Protein AF-A0A0C3NUS9-F1 (afdb_monomer_lite)

pLDDT: mean 86.81, std 10.15, range [53.47, 95.19]

Radius of gyration: 14.45 Å; chains: 1; bounding box: 47×23×29 Å

Organism: NCBI:txid870435

Structure (mmCIF, N/CA/C/O backbone):
data_AF-A0A0C3NUS9-F1
#
_entry.id   AF-A0A0C3NUS9-F1
#
loop_
_atom_site.group_PDB
_atom_site.id
_atom_site.type_symbol
_atom_site.label_atom_id
_atom_site.label_alt_id
_atom_site.label_comp_id
_atom_site.label_asym_id
_atom_site.label_entity_id
_atom_site.label_seq_id
_atom_site.pdbx_PDB_ins_code
_atom_site.Cartn_x
_atom_site.Cartn_y
_atom_site.Cartn_z
_atom_site.occupancy
_atom_site.B_iso_or_equiv
_atom_site.auth_seq_id
_atom_site.auth_comp_id
_atom_site.auth_asym_id
_atom_site.auth_atom_id
_atom_site.pdbx_PDB_model_num
ATOM 1 N N . MET A 1 1 ? -18.976 10.520 6.402 1.00 58.47 1 MET A N 1
ATOM 2 C CA . MET A 1 1 ? -17.646 10.679 7.005 1.00 58.47 1 MET A CA 1
ATOM 3 C C . MET A 1 1 ? -17.238 12.128 6.831 1.00 58.47 1 MET A C 1
ATOM 5 O O . MET A 1 1 ? -17.083 12.564 5.692 1.00 58.47 1 MET A O 1
ATOM 9 N N . ALA A 1 2 ? -17.199 12.905 7.913 1.00 61.31 2 ALA A N 1
ATOM 10 C CA . ALA A 1 2 ? -16.598 14.233 7.864 1.00 61.31 2 ALA A CA 1
ATOM 11 C C . ALA A 1 2 ? -15.076 14.112 8.044 1.00 61.31 2 ALA A C 1
ATOM 13 O O . ALA A 1 2 ? -14.579 13.196 8.700 1.00 61.31 2 ALA A O 1
ATOM 14 N N . ILE A 1 3 ? -14.322 15.025 7.430 1.00 60.22 3 ILE A N 1
ATOM 15 C CA . ILE A 1 3 ? -12.861 15.057 7.553 1.00 60.22 3 ILE A CA 1
ATOM 16 C C . ILE A 1 3 ? -12.505 15.247 9.036 1.00 60.22 3 ILE A C 1
ATOM 18 O O . ILE A 1 3 ? -12.906 16.241 9.637 1.00 60.22 3 ILE A O 1
ATOM 22 N N . GLY A 1 4 ? -11.743 14.307 9.606 1.00 67.19 4 GLY A N 1
ATOM 23 C CA . GLY A 1 4 ? -11.282 14.356 10.999 1.00 67.19 4 GLY A CA 1
ATOM 24 C C . GLY A 1 4 ? -12.158 13.625 12.024 1.00 67.19 4 GLY A C 1
ATOM 25 O O . GLY A 1 4 ? -11.890 13.754 13.215 1.00 67.19 4 GLY A O 1
ATOM 26 N N . GLU A 1 5 ? -13.181 12.876 11.598 1.00 78.06 5 GLU A N 1
ATOM 27 C CA . GLU A 1 5 ? -13.985 12.040 12.510 1.00 78.06 5 GLU A CA 1
ATOM 28 C C . GLU A 1 5 ? -13.340 10.685 12.835 1.00 78.06 5 GLU A C 1
ATOM 30 O O . GLU A 1 5 ? -13.623 10.118 13.889 1.00 78.06 5 GLU A O 1
ATOM 35 N N . ASP A 1 6 ? -12.468 10.166 11.965 1.00 78.12 6 ASP A N 1
ATOM 36 C CA . ASP A 1 6 ? -11.801 8.887 12.204 1.00 78.12 6 ASP A CA 1
ATOM 37 C C . ASP A 1 6 ? -10.700 8.978 13.255 1.00 78.12 6 ASP A C 1
ATOM 39 O O . ASP A 1 6 ? -9.928 9.940 13.319 1.00 78.12 6 ASP A O 1
ATOM 43 N N . SER A 1 7 ? -10.604 7.916 14.058 1.00 87.44 7 SER A N 1
ATOM 44 C CA . SER A 1 7 ? -9.493 7.752 14.986 1.00 87.44 7 SER A CA 1
ATOM 45 C C . SER A 1 7 ? -8.169 7.748 14.209 1.00 87.44 7 SER A C 1
ATOM 47 O O . SER A 1 7 ? -8.066 7.041 13.202 1.00 87.44 7 SER A O 1
ATOM 49 N N . PRO A 1 8 ? -7.119 8.442 14.689 1.00 87.94 8 PRO A N 1
ATOM 50 C CA . PRO A 1 8 ? -5.786 8.373 14.089 1.00 87.94 8 PRO A CA 1
ATOM 51 C C . PRO A 1 8 ? -5.244 6.942 13.974 1.00 87.94 8 PRO A C 1
ATOM 53 O O . PRO A 1 8 ? -4.419 6.663 13.107 1.00 87.94 8 PRO A O 1
ATOM 56 N N . ASP A 1 9 ? -5.731 6.026 14.815 1.00 90.62 9 ASP A N 1
ATOM 57 C CA . ASP A 1 9 ? -5.349 4.612 14.801 1.00 90.62 9 ASP A CA 1
ATOM 58 C C . ASP A 1 9 ? -5.874 3.858 13.570 1.00 90.62 9 ASP A C 1
ATOM 60 O O . ASP A 1 9 ? -5.354 2.796 13.223 1.00 90.62 9 ASP A O 1
ATOM 64 N N . HIS A 1 10 ? -6.891 4.385 12.885 1.00 91.69 10 HIS A N 1
ATOM 65 C CA . HIS A 1 10 ? -7.397 3.801 11.643 1.00 91.69 10 HIS A CA 1
ATOM 66 C C . HIS A 1 10 ? -6.494 4.135 10.451 1.00 91.69 10 HIS A C 1
ATOM 68 O O . HIS A 1 10 ? -6.514 3.412 9.459 1.00 91.69 10 HIS A O 1
ATOM 74 N N . ILE A 1 11 ? -5.685 5.191 10.546 1.00 92.06 11 ILE A N 1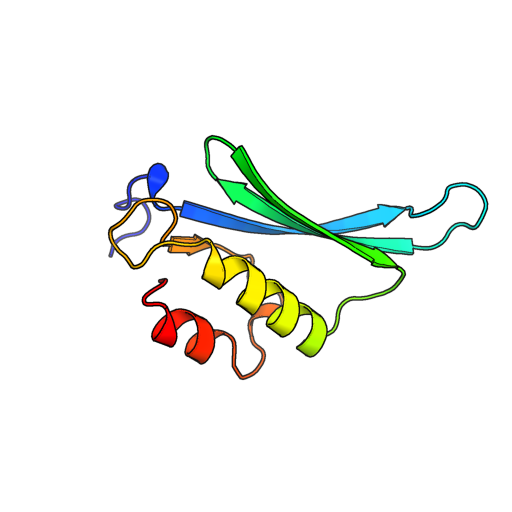
ATOM 75 C CA . ILE A 1 11 ? -5.042 5.813 9.391 1.00 92.06 11 ILE A CA 1
ATOM 76 C C . ILE A 1 11 ? -3.695 5.159 9.060 1.00 92.06 11 ILE A C 1
ATOM 78 O O . ILE A 1 11 ? -2.822 4.969 9.915 1.00 92.06 11 ILE A O 1
ATOM 82 N N . VAL A 1 12 ? -3.512 4.882 7.773 1.00 93.56 12 VAL A N 1
ATOM 83 C CA . VAL A 1 12 ? -2.275 4.420 7.146 1.00 93.56 12 VAL A CA 1
ATOM 84 C C . VAL A 1 12 ? -1.879 5.420 6.062 1.00 93.56 12 VAL A C 1
ATOM 86 O O . VAL A 1 12 ? -2.653 5.690 5.152 1.00 93.56 12 VAL A O 1
ATOM 89 N N . HIS A 1 13 ? -0.672 5.976 6.143 1.00 93.88 13 HIS A N 1
ATOM 90 C CA . HIS A 1 13 ? -0.165 6.961 5.188 1.00 93.88 13 HIS A CA 1
ATOM 91 C C . HIS A 1 13 ? 0.863 6.353 4.242 1.00 93.88 13 HIS A C 1
ATOM 93 O O . HIS A 1 13 ? 1.850 5.791 4.719 1.00 93.88 13 HIS A O 1
ATOM 99 N N . ILE A 1 14 ? 0.701 6.565 2.933 1.00 93.00 14 ILE A N 1
ATOM 100 C CA . ILE A 1 14 ? 1.741 6.287 1.931 1.00 93.00 14 ILE A CA 1
ATOM 101 C C . ILE A 1 14 ? 2.324 7.601 1.422 1.00 93.00 14 ILE A C 1
ATOM 103 O O . ILE A 1 14 ? 1.595 8.526 1.061 1.00 93.00 14 ILE A O 1
ATOM 107 N N . ASN A 1 15 ? 3.650 7.658 1.322 1.00 89.94 15 ASN A N 1
ATOM 108 C CA . ASN A 1 15 ? 4.322 8.688 0.541 1.00 89.94 15 ASN A CA 1
ATOM 109 C C . ASN A 1 15 ? 5.481 8.109 -0.278 1.00 89.94 15 ASN A C 1
ATOM 111 O O . ASN A 1 15 ? 6.075 7.081 0.071 1.00 89.94 15 ASN A O 1
ATOM 115 N N . LYS A 1 16 ? 5.826 8.815 -1.355 1.00 87.31 16 LYS A N 1
ATOM 116 C CA . LYS A 1 16 ? 6.949 8.508 -2.231 1.00 87.31 16 LYS A CA 1
ATOM 117 C C . LYS A 1 16 ? 8.074 9.530 -2.064 1.00 87.31 16 LYS A C 1
ATOM 119 O O . LYS A 1 16 ? 7.868 10.728 -2.231 1.00 87.31 16 LYS A O 1
ATOM 124 N N . SER A 1 17 ? 9.294 9.042 -1.850 1.00 85.56 17 SER A N 1
ATOM 125 C CA . SER A 1 17 ? 10.492 9.878 -1.689 1.00 85.56 17 SER A CA 1
ATOM 126 C C . SER A 1 17 ? 11.600 9.464 -2.650 1.00 85.56 17 SER A C 1
ATOM 128 O O . SER A 1 17 ? 11.825 8.274 -2.872 1.00 85.56 17 SER A O 1
ATOM 130 N N . ALA A 1 18 ? 12.320 10.434 -3.215 1.00 84.50 18 ALA A N 1
ATOM 131 C CA . ALA A 1 18 ? 13.550 10.157 -3.953 1.00 84.50 18 ALA A CA 1
ATOM 132 C C . ALA A 1 18 ? 14.658 9.751 -2.971 1.00 84.50 18 ALA A C 1
ATOM 134 O O . ALA A 1 18 ? 14.815 10.363 -1.914 1.00 84.50 18 ALA A O 1
ATOM 135 N N . VAL A 1 19 ? 15.426 8.723 -3.321 1.00 81.69 19 VAL A N 1
ATOM 136 C CA . VAL A 1 19 ? 16.536 8.211 -2.511 1.00 81.69 19 VAL A CA 1
ATOM 137 C C . VAL A 1 19 ? 17.762 7.999 -3.391 1.00 81.69 19 VAL A C 1
ATOM 139 O O . VAL A 1 19 ? 17.649 7.589 -4.543 1.00 81.69 19 VAL A O 1
ATOM 142 N N . ASN A 1 20 ? 18.950 8.272 -2.860 1.00 80.88 20 ASN A N 1
ATOM 143 C CA . ASN A 1 20 ? 20.197 7.962 -3.554 1.00 80.88 20 ASN A CA 1
ATOM 144 C C . ASN A 1 20 ? 20.631 6.544 -3.162 1.00 80.88 20 ASN A C 1
ATOM 146 O O . ASN A 1 20 ? 20.969 6.295 -2.003 1.00 80.88 20 ASN A O 1
ATOM 150 N N . VAL A 1 21 ? 20.562 5.608 -4.109 1.00 68.06 21 VAL A N 1
ATOM 151 C CA . VAL A 1 21 ? 20.852 4.190 -3.880 1.00 68.06 21 VAL A CA 1
ATOM 152 C C . VAL A 1 21 ? 22.251 3.933 -4.427 1.00 68.06 21 VAL A C 1
ATOM 154 O O . VAL A 1 21 ? 22.423 3.782 -5.627 1.00 68.06 21 VAL A O 1
ATOM 157 N N . LEU A 1 22 ? 23.243 3.878 -3.533 1.00 65.19 22 LEU A N 1
ATOM 158 C CA . LEU A 1 22 ? 24.687 3.741 -3.807 1.00 65.19 22 LEU A CA 1
ATOM 159 C C . LEU A 1 22 ? 25.386 5.063 -4.164 1.00 65.19 22 LEU A C 1
ATOM 161 O O . LEU A 1 22 ? 25.460 5.488 -5.318 1.00 65.19 22 LEU A O 1
ATOM 165 N N . THR A 1 23 ? 26.034 5.642 -3.151 1.00 55.53 23 THR A N 1
ATOM 166 C CA . THR A 1 23 ? 26.865 6.854 -3.232 1.00 55.53 23 THR A CA 1
ATOM 167 C C . THR A 1 23 ? 27.990 6.771 -4.264 1.00 55.53 23 THR A C 1
ATOM 169 O O . THR A 1 23 ? 28.379 7.804 -4.792 1.00 55.53 23 THR A O 1
ATOM 172 N N . MET A 1 24 ? 28.498 5.573 -4.584 1.00 53.47 24 MET A N 1
ATOM 173 C CA . MET A 1 24 ? 29.581 5.400 -5.566 1.00 53.47 24 MET A CA 1
ATOM 174 C C . MET A 1 24 ? 29.125 5.432 -7.031 1.00 53.47 24 MET A C 1
ATOM 176 O O . MET A 1 24 ? 29.942 5.725 -7.898 1.00 53.47 24 MET A O 1
ATOM 180 N N . PHE A 1 25 ? 27.852 5.141 -7.323 1.00 59.47 25 PHE A N 1
ATOM 181 C CA . PHE A 1 25 ? 27.353 5.036 -8.704 1.00 59.47 25 PHE A CA 1
ATOM 182 C C . PHE A 1 25 ? 26.285 6.079 -9.057 1.00 59.47 25 PHE A C 1
ATOM 184 O O . PHE A 1 25 ? 25.810 6.086 -10.189 1.00 59.47 25 PHE A O 1
ATOM 191 N N . HIS A 1 26 ? 25.917 6.966 -8.120 1.00 62.56 26 HIS A N 1
ATOM 192 C CA . HIS A 1 26 ? 24.899 8.010 -8.315 1.00 62.56 26 HIS A CA 1
ATOM 193 C C . HIS A 1 26 ? 23.585 7.478 -8.914 1.00 62.56 26 HIS A C 1
ATOM 195 O O . HIS A 1 26 ? 22.933 8.150 -9.717 1.00 62.56 26 HIS A O 1
ATOM 201 N N . LEU A 1 27 ? 23.186 6.256 -8.552 1.00 61.53 27 LEU A N 1
ATOM 202 C CA . LEU A 1 27 ? 21.932 5.704 -9.039 1.00 61.53 27 LEU A CA 1
ATOM 203 C C . LEU A 1 27 ? 20.780 6.290 -8.222 1.00 61.53 27 LEU A C 1
ATOM 205 O O . LEU A 1 27 ? 20.643 6.067 -7.019 1.00 61.53 27 LEU A O 1
ATOM 209 N N . ASN A 1 28 ? 19.925 7.045 -8.906 1.00 75.81 28 ASN A N 1
ATOM 210 C CA . ASN A 1 28 ? 18.699 7.555 -8.313 1.00 75.81 28 ASN A CA 1
ATOM 211 C C . ASN A 1 28 ? 17.696 6.407 -8.153 1.00 75.81 28 ASN A C 1
ATOM 213 O O . ASN A 1 28 ? 17.398 5.670 -9.099 1.00 75.81 28 ASN A O 1
ATOM 217 N N . GLY A 1 29 ? 17.156 6.277 -6.952 1.00 80.94 29 GLY A N 1
ATOM 218 C CA . GLY A 1 29 ? 16.051 5.394 -6.630 1.00 80.94 29 GLY A CA 1
ATOM 219 C C . GLY A 1 29 ? 14.880 6.166 -6.048 1.00 80.94 29 GLY A C 1
ATOM 220 O O . GLY A 1 29 ? 14.930 7.375 -5.812 1.00 80.94 29 GLY A O 1
ATOM 221 N N . TRP A 1 30 ? 13.803 5.439 -5.819 1.00 81.62 30 TRP A N 1
ATOM 222 C CA . TRP A 1 30 ? 12.611 5.948 -5.166 1.00 81.62 30 TRP A CA 1
ATOM 223 C C . TRP A 1 30 ? 12.183 4.964 -4.080 1.00 81.62 30 TRP A C 1
ATOM 225 O O . TRP A 1 30 ? 12.372 3.754 -4.215 1.00 81.62 30 TRP A O 1
ATOM 235 N N . SER A 1 31 ? 11.598 5.491 -3.012 1.00 85.12 31 SER A N 1
ATOM 236 C CA . SER A 1 31 ? 11.046 4.731 -1.895 1.00 85.12 31 SER A CA 1
ATOM 237 C C . SER A 1 31 ? 9.551 4.984 -1.798 1.00 85.12 31 SER A C 1
ATOM 239 O O . SER A 1 31 ? 9.154 6.146 -1.849 1.00 85.12 31 SER A O 1
ATOM 241 N N . HIS A 1 32 ? 8.756 3.930 -1.619 1.00 81.81 32 HIS A N 1
ATOM 242 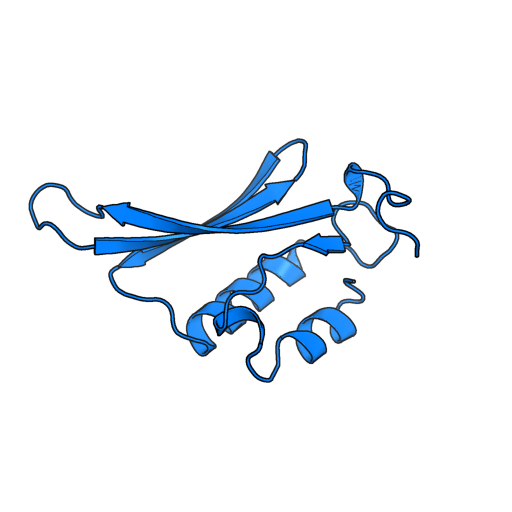C CA . HIS A 1 32 ? 7.423 4.045 -1.027 1.00 81.81 32 HIS A CA 1
ATOM 243 C C . HIS A 1 32 ? 7.516 3.639 0.434 1.00 81.81 32 HIS A C 1
ATOM 245 O O . HIS A 1 32 ? 7.987 2.543 0.750 1.00 81.81 32 HIS A O 1
ATOM 251 N N . SER A 1 33 ? 7.072 4.529 1.310 1.00 85.94 33 SER A N 1
ATOM 252 C CA . SER A 1 33 ? 7.057 4.289 2.746 1.00 85.94 33 SER A CA 1
ATOM 253 C C . SER A 1 33 ? 5.627 4.381 3.242 1.00 85.94 33 SER A C 1
ATOM 255 O O . SER A 1 33 ? 4.958 5.383 2.991 1.00 85.94 33 SER A O 1
ATOM 257 N N . THR A 1 34 ? 5.202 3.345 3.960 1.00 87.88 34 THR A N 1
ATOM 258 C CA . THR A 1 34 ? 3.891 3.274 4.592 1.00 87.88 34 THR A CA 1
ATOM 259 C C . THR A 1 34 ? 4.019 3.296 6.105 1.00 87.88 34 THR A C 1
ATOM 261 O O . THR A 1 34 ? 4.768 2.503 6.690 1.00 87.88 34 THR A O 1
ATOM 264 N N . LEU A 1 35 ? 3.287 4.210 6.736 1.00 93.25 35 LEU A N 1
ATOM 265 C CA . LEU A 1 35 ? 3.418 4.564 8.144 1.00 93.25 35 LEU A CA 1
ATOM 266 C C . LEU A 1 35 ? 2.043 4.679 8.806 1.00 93.25 35 LEU A C 1
ATOM 268 O O . LEU A 1 35 ? 1.072 5.086 8.175 1.00 93.25 35 LEU A O 1
ATOM 272 N N . THR A 1 36 ? 1.989 4.390 10.098 1.00 92.00 36 THR A N 1
ATOM 273 C CA . THR A 1 36 ? 0.867 4.736 10.981 1.00 92.00 36 THR A CA 1
ATOM 274 C C . THR A 1 36 ? 1.358 5.721 12.030 1.00 92.00 36 THR A C 1
ATOM 276 O O . THR A 1 36 ? 2.534 6.097 12.039 1.00 92.00 36 THR A O 1
ATOM 279 N N . MET A 1 37 ? 0.492 6.118 12.962 1.00 88.38 37 MET A N 1
ATOM 280 C CA . MET A 1 37 ? 0.921 6.994 14.051 1.00 88.38 37 MET A CA 1
ATOM 281 C C . MET A 1 37 ? 1.987 6.391 14.969 1.00 88.38 37 MET A C 1
ATOM 283 O O . MET A 1 37 ? 2.762 7.128 15.575 1.00 88.38 37 MET A O 1
ATOM 287 N N . SER A 1 38 ? 2.050 5.064 15.066 1.00 87.12 38 SER A N 1
ATOM 288 C CA . SER A 1 38 ? 2.910 4.371 16.026 1.00 87.12 38 SER A CA 1
ATOM 289 C C . SER A 1 38 ? 4.098 3.647 15.395 1.00 87.12 38 SER A C 1
ATOM 291 O O . SER A 1 38 ? 5.059 3.345 16.107 1.00 87.12 38 SER A O 1
ATOM 293 N N . ARG A 1 39 ? 4.065 3.338 14.089 1.00 86.12 39 ARG A N 1
ATOM 294 C CA . ARG A 1 39 ? 5.106 2.511 13.456 1.00 86.12 39 ARG A CA 1
ATOM 295 C C . ARG A 1 39 ? 5.226 2.683 11.945 1.00 86.12 39 ARG A C 1
ATOM 297 O O . ARG A 1 39 ? 4.322 3.158 11.265 1.00 86.12 39 ARG A O 1
ATOM 304 N N . ILE A 1 40 ? 6.340 2.175 11.421 1.00 89.88 40 ILE A N 1
ATOM 305 C CA . ILE A 1 40 ? 6.515 1.882 9.997 1.00 89.88 40 ILE A CA 1
ATOM 306 C C . ILE A 1 40 ? 5.892 0.515 9.702 1.00 89.88 40 ILE A C 1
ATOM 308 O O . ILE A 1 40 ? 6.216 -0.453 10.388 1.00 89.88 40 ILE A O 1
ATOM 312 N N . ILE A 1 41 ? 5.016 0.435 8.698 1.00 88.94 41 ILE A N 1
ATOM 313 C CA . ILE A 1 41 ? 4.436 -0.836 8.232 1.00 88.94 41 ILE A CA 1
ATOM 314 C C . ILE A 1 41 ? 5.321 -1.447 7.147 1.00 88.94 41 ILE A C 1
ATOM 316 O O . ILE A 1 41 ? 5.708 -2.607 7.240 1.00 88.94 41 ILE A O 1
ATOM 320 N N . CYS A 1 42 ? 5.648 -0.663 6.121 1.00 88.12 42 CYS A N 1
ATOM 321 C CA . CYS A 1 42 ? 6.370 -1.145 4.950 1.00 88.12 42 CYS A CA 1
ATOM 322 C C . CYS A 1 42 ? 7.266 -0.040 4.387 1.00 88.12 42 CYS A C 1
ATOM 324 O O . CYS A 1 42 ? 6.892 1.133 4.376 1.00 88.12 42 CYS A O 1
ATOM 326 N N . SER A 1 43 ? 8.443 -0.413 3.892 1.00 88.94 43 SER A N 1
ATOM 327 C CA . SER A 1 43 ? 9.321 0.475 3.131 1.00 88.94 43 SER A CA 1
ATOM 328 C C . SER A 1 43 ? 9.910 -0.302 1.964 1.00 88.94 43 SER A C 1
ATOM 330 O O . SER A 1 43 ? 10.608 -1.296 2.169 1.00 88.94 43 SER A O 1
ATOM 332 N N . HIS A 1 44 ? 9.617 0.139 0.744 1.00 89.94 44 HIS A N 1
ATOM 333 C CA . HIS A 1 44 ? 10.101 -0.501 -0.471 1.00 89.94 44 HIS A CA 1
ATOM 334 C C . HIS A 1 44 ? 10.931 0.483 -1.294 1.00 89.94 44 HIS A C 1
ATOM 336 O O . HIS A 1 44 ? 10.425 1.489 -1.802 1.00 89.94 44 HIS A O 1
ATOM 342 N N . ILE A 1 45 ? 12.221 0.171 -1.434 1.00 89.38 45 ILE A N 1
ATOM 343 C CA . ILE A 1 45 ? 13.189 0.966 -2.189 1.00 89.38 45 ILE A CA 1
ATOM 344 C C . ILE A 1 45 ? 13.471 0.273 -3.513 1.00 89.38 45 ILE A C 1
ATOM 346 O O . ILE A 1 45 ? 13.819 -0.906 -3.555 1.00 89.38 45 ILE A O 1
ATOM 350 N N . LYS A 1 46 ? 13.393 1.042 -4.595 1.00 86.94 46 LYS A N 1
ATOM 351 C CA . LYS A 1 46 ? 13.669 0.568 -5.946 1.00 86.94 46 LYS A CA 1
ATOM 352 C C . LYS A 1 46 ? 14.636 1.513 -6.655 1.00 86.94 46 LYS A C 1
ATOM 354 O O . LYS A 1 46 ? 14.493 2.732 -6.583 1.00 86.94 46 LYS A O 1
ATOM 359 N N . VAL A 1 47 ? 15.590 0.946 -7.396 1.00 88.19 47 VAL A N 1
ATOM 360 C CA . VAL A 1 47 ? 16.442 1.704 -8.327 1.00 88.19 47 VAL A CA 1
ATOM 361 C C . VAL A 1 47 ? 15.628 2.126 -9.559 1.00 88.19 47 VAL A C 1
ATOM 363 O O . VAL A 1 47 ? 14.859 1.341 -10.131 1.00 88.19 47 VAL A O 1
ATOM 366 N N . GLY A 1 48 ? 15.793 3.378 -9.988 1.00 84.38 48 GLY A N 1
ATOM 367 C CA . GLY A 1 48 ? 15.010 3.964 -11.073 1.00 84.38 48 GLY A CA 1
ATOM 368 C C . GLY A 1 48 ? 13.564 4.283 -10.674 1.00 84.38 48 GLY A C 1
ATOM 369 O O . GLY A 1 48 ? 13.178 4.199 -9.512 1.00 84.38 48 GLY A O 1
ATOM 370 N N . MET A 1 49 ? 12.742 4.683 -11.645 1.00 83.56 49 MET A N 1
ATOM 371 C CA . MET A 1 49 ? 11.391 5.202 -11.386 1.00 83.56 49 MET A CA 1
ATOM 372 C C . MET A 1 49 ? 10.366 4.103 -11.051 1.00 83.56 49 MET A C 1
ATOM 374 O O . MET A 1 49 ? 10.488 2.959 -11.498 1.00 83.56 49 MET A O 1
ATOM 378 N N . TYR A 1 50 ? 9.328 4.478 -10.295 1.00 86.31 50 TYR A N 1
ATOM 379 C CA . TYR A 1 50 ? 8.076 3.717 -10.192 1.00 86.31 50 TYR A CA 1
ATOM 380 C C . TYR 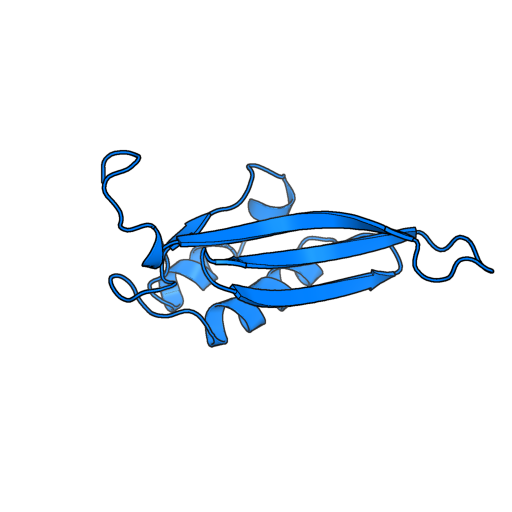A 1 50 ? 7.157 4.036 -11.370 1.00 86.31 50 TYR A C 1
ATOM 382 O O . TYR A 1 50 ? 7.086 5.188 -11.800 1.00 86.31 50 TYR A O 1
ATOM 390 N N . ASN A 1 51 ? 6.441 3.018 -11.838 1.00 89.62 51 ASN A N 1
ATOM 391 C CA . ASN A 1 51 ? 5.330 3.139 -12.780 1.00 89.62 51 ASN A CA 1
ATOM 392 C C . ASN A 1 51 ? 4.063 2.600 -12.092 1.00 89.62 51 ASN A C 1
ATOM 394 O O . ASN A 1 51 ? 4.135 2.219 -10.923 1.00 89.62 51 ASN A O 1
ATOM 398 N N . GLY A 1 52 ? 2.935 2.577 -12.806 1.00 91.12 52 GLY A N 1
ATOM 399 C CA . GLY A 1 52 ? 1.668 2.115 -12.241 1.00 91.12 52 GLY A CA 1
ATOM 400 C C . GLY A 1 52 ? 1.710 0.666 -11.749 1.00 91.12 52 GLY A C 1
ATOM 401 O O . GLY A 1 52 ? 1.380 0.410 -10.602 1.00 91.12 52 GLY A O 1
ATOM 402 N N . ASN A 1 53 ? 2.227 -0.264 -12.553 1.00 93.50 53 ASN A N 1
ATOM 403 C CA . ASN A 1 53 ? 2.305 -1.679 -12.166 1.00 93.50 53 ASN A CA 1
ATOM 404 C C . ASN A 1 53 ? 3.135 -1.882 -10.891 1.00 93.50 53 ASN A C 1
ATOM 406 O O . ASN A 1 53 ? 2.696 -2.558 -9.973 1.00 93.50 53 ASN A O 1
ATOM 410 N N . HIS A 1 54 ? 4.286 -1.208 -10.782 1.00 93.38 54 HIS A N 1
ATOM 411 C CA . HIS A 1 54 ? 5.097 -1.261 -9.562 1.00 93.38 54 HIS A CA 1
ATOM 412 C C . HIS A 1 54 ? 4.359 -0.708 -8.331 1.00 93.38 54 HIS A C 1
ATOM 414 O O . HIS A 1 54 ? 4.705 -1.060 -7.206 1.00 93.38 54 HIS A O 1
ATOM 420 N N . PHE A 1 55 ? 3.419 0.221 -8.528 1.00 93.50 55 PHE A N 1
ATOM 421 C CA . PHE A 1 55 ? 2.580 0.730 -7.450 1.00 93.50 55 PHE A CA 1
ATOM 422 C C . PHE A 1 55 ? 1.480 -0.272 -7.076 1.00 93.50 55 PHE A C 1
ATOM 424 O O . PHE A 1 55 ? 1.283 -0.488 -5.888 1.00 93.50 55 PHE A O 1
ATOM 431 N N . LEU A 1 56 ? 0.843 -0.942 -8.044 1.00 94.94 56 LEU A N 1
ATOM 432 C CA . LEU A 1 56 ? -0.131 -2.009 -7.770 1.00 94.94 56 LEU A CA 1
ATOM 433 C C . LEU A 1 56 ? 0.500 -3.177 -7.006 1.00 94.94 56 LEU A C 1
ATOM 435 O O . LEU A 1 56 ? -0.058 -3.609 -6.003 1.00 94.94 56 LEU A O 1
ATOM 439 N N . ASP A 1 57 ? 1.690 -3.626 -7.414 1.00 94.62 57 ASP A N 1
ATOM 440 C CA . ASP A 1 57 ? 2.415 -4.699 -6.719 1.00 94.62 57 ASP A CA 1
ATOM 441 C C . ASP A 1 57 ? 2.720 -4.313 -5.261 1.00 94.62 57 ASP A C 1
ATOM 443 O O . ASP A 1 57 ? 2.577 -5.116 -4.338 1.00 94.62 57 ASP A O 1
ATOM 447 N N . TYR A 1 58 ? 3.125 -3.056 -5.047 1.00 94.31 58 TYR A N 1
ATOM 448 C CA . TYR A 1 58 ? 3.358 -2.515 -3.711 1.00 94.31 58 TYR A CA 1
ATOM 449 C C . TYR A 1 58 ? 2.067 -2.446 -2.889 1.00 94.31 58 TYR A C 1
ATOM 451 O O . TYR A 1 58 ? 2.063 -2.837 -1.723 1.00 94.31 58 TYR A O 1
ATOM 459 N N . LEU A 1 59 ? 0.987 -1.945 -3.494 1.00 95.19 59 LEU A N 1
ATOM 460 C CA . LEU A 1 59 ? -0.306 -1.772 -2.847 1.00 95.19 59 LEU A CA 1
ATOM 461 C C . LEU A 1 59 ? -0.904 -3.119 -2.445 1.00 95.19 59 LEU A C 1
ATOM 463 O O . LEU A 1 59 ? -1.339 -3.256 -1.309 1.00 95.19 59 LEU A O 1
ATOM 467 N N . HIS A 1 60 ? -0.849 -4.127 -3.315 1.00 94.44 60 HIS A N 1
ATOM 468 C CA . HIS A 1 60 ? -1.313 -5.477 -2.999 1.00 94.44 60 HIS A CA 1
ATOM 469 C C . HIS A 1 60 ? -0.615 -6.026 -1.746 1.00 94.44 60 HIS A C 1
ATOM 471 O O . HIS A 1 60 ? -1.276 -6.445 -0.800 1.00 94.44 60 HIS A O 1
ATOM 477 N N . GLY A 1 61 ? 0.720 -5.953 -1.694 1.00 93.62 61 GLY A N 1
ATOM 478 C CA . GLY A 1 61 ? 1.472 -6.410 -0.521 1.00 93.62 61 GLY A CA 1
ATOM 479 C C . GLY A 1 61 ? 1.224 -5.573 0.741 1.00 93.62 61 GLY A C 1
ATOM 480 O O . GLY A 1 61 ? 1.370 -6.080 1.852 1.00 93.62 61 GLY A O 1
ATOM 481 N N . LEU A 1 62 ? 0.854 -4.295 0.597 1.00 94.56 62 LEU A N 1
ATOM 482 C CA . LEU A 1 62 ? 0.448 -3.461 1.727 1.00 94.56 62 LEU A CA 1
ATOM 483 C C . LEU A 1 62 ? -0.938 -3.855 2.253 1.00 94.56 62 LEU A C 1
ATOM 485 O O . LEU A 1 62 ? -1.123 -3.933 3.467 1.00 94.56 62 LEU A O 1
ATOM 489 N N . LEU A 1 63 ? -1.901 -4.084 1.364 1.00 94.56 63 LEU A N 1
ATOM 490 C CA . LEU A 1 63 ? -3.269 -4.411 1.754 1.00 94.56 63 LEU A CA 1
ATOM 491 C C . LEU A 1 63 ? -3.346 -5.754 2.493 1.00 94.56 63 LEU A C 1
ATOM 493 O O . LEU A 1 63 ? -4.116 -5.863 3.441 1.00 94.56 63 LEU A O 1
ATOM 497 N N . ASP A 1 64 ? -2.464 -6.709 2.173 1.00 93.75 64 ASP A N 1
ATOM 498 C CA . ASP A 1 64 ? -2.330 -7.987 2.894 1.00 93.75 64 ASP A CA 1
ATOM 499 C C . ASP A 1 64 ? -2.021 -7.828 4.401 1.00 93.75 64 ASP A C 1
ATOM 501 O O . ASP A 1 64 ? -2.207 -8.765 5.182 1.00 93.75 64 ASP A O 1
ATOM 505 N N . VAL A 1 65 ? -1.522 -6.660 4.828 1.00 92.88 65 VAL A N 1
ATOM 506 C CA . VAL A 1 65 ? -1.193 -6.362 6.235 1.00 92.88 65 VAL A CA 1
ATOM 507 C C . VAL A 1 65 ? -2.048 -5.246 6.845 1.00 92.88 65 VAL A C 1
ATOM 509 O O . VAL A 1 65 ? -1.842 -4.887 8.013 1.00 92.88 65 VAL A O 1
ATOM 512 N N . MET A 1 66 ? -2.983 -4.686 6.076 1.00 94.25 66 MET A N 1
ATOM 513 C CA . MET A 1 66 ? -4.003 -3.759 6.567 1.00 94.25 66 MET A CA 1
ATOM 514 C C . MET A 1 66 ? -5.209 -4.533 7.102 1.00 94.25 66 MET A C 1
ATOM 516 O O . MET A 1 66 ? -5.374 -5.721 6.836 1.00 94.25 66 MET A O 1
ATOM 520 N N . ASN A 1 67 ? -6.041 -3.864 7.900 1.00 94.81 67 ASN A N 1
ATOM 521 C CA . ASN A 1 67 ? -7.273 -4.473 8.388 1.00 94.81 67 ASN A CA 1
ATOM 522 C C . ASN A 1 67 ? -8.489 -3.925 7.629 1.00 94.81 67 ASN A C 1
ATOM 524 O O . ASN A 1 67 ? -8.481 -2.756 7.243 1.00 94.81 67 ASN A O 1
ATOM 528 N N . PRO A 1 68 ? -9.570 -4.710 7.511 1.00 94.50 68 PRO A N 1
ATOM 529 C CA . PRO A 1 68 ? -10.868 -4.209 7.076 1.00 94.50 68 PRO A CA 1
ATOM 530 C C . PRO A 1 68 ? -11.384 -3.092 7.991 1.00 94.50 68 PRO A C 1
ATOM 532 O O . PRO A 1 68 ? -11.271 -3.169 9.220 1.00 94.50 68 PRO A O 1
ATOM 535 N N . TYR A 1 69 ? -12.012 -2.073 7.419 1.00 92.56 69 TYR A N 1
ATOM 536 C CA . TYR A 1 69 ? -12.665 -1.020 8.196 1.00 92.56 69 TYR A CA 1
ATOM 537 C C . TYR A 1 69 ? -13.854 -1.575 9.004 1.00 92.56 69 TYR A C 1
ATOM 539 O O . TYR A 1 69 ? -14.604 -2.407 8.483 1.00 92.56 69 TYR A O 1
ATOM 547 N N . PRO A 1 70 ? -14.075 -1.140 10.266 1.00 93.31 70 PRO A N 1
ATOM 548 C CA . PRO A 1 70 ? -13.454 -0.010 10.976 1.00 93.31 70 PRO A CA 1
ATOM 549 C C . PRO A 1 70 ? -12.313 -0.398 11.933 1.00 93.31 70 PRO A C 1
ATOM 551 O O . PRO A 1 70 ? -12.121 0.252 12.958 1.00 93.31 70 PRO A O 1
ATOM 554 N N . ALA A 1 71 ? -11.584 -1.486 11.681 1.00 93.31 71 ALA A N 1
ATOM 555 C CA . ALA A 1 71 ? -10.472 -1.861 12.554 1.00 93.31 71 ALA A CA 1
ATOM 556 C C . ALA A 1 71 ? -9.302 -0.850 12.457 1.00 93.31 71 ALA A C 1
ATOM 558 O O . ALA A 1 71 ? -9.234 -0.063 11.514 1.00 93.31 71 ALA A O 1
ATOM 559 N N . PRO A 1 72 ? -8.335 -0.855 13.392 1.00 93.62 72 PRO A N 1
ATOM 560 C CA . PRO A 1 72 ? -7.117 -0.054 13.251 1.00 93.62 72 PRO A CA 1
ATOM 561 C C . PRO A 1 72 ? -6.382 -0.341 11.936 1.00 93.62 72 PRO A C 1
ATOM 563 O O . PRO A 1 72 ? -6.375 -1.480 11.478 1.00 93.62 72 PRO A O 1
ATOM 566 N N . HIS A 1 73 ? -5.703 0.653 11.367 1.00 93.69 73 HIS A N 1
ATOM 567 C CA . HIS A 1 73 ? -4.968 0.541 10.099 1.00 93.69 73 HIS A CA 1
ATOM 568 C C . HIS A 1 73 ? -5.833 0.103 8.894 1.00 93.69 73 HIS A C 1
ATOM 570 O O . HIS A 1 73 ? -5.428 -0.771 8.125 1.00 93.69 73 HIS A O 1
ATOM 576 N N . SER A 1 74 ? -7.024 0.684 8.756 1.00 94.06 74 SER A N 1
ATOM 577 C CA . SER A 1 74 ? -8.02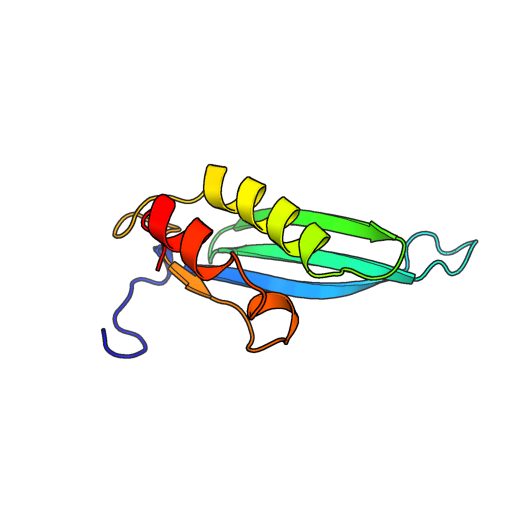0 0.350 7.725 1.00 94.06 74 SER A CA 1
ATOM 578 C C . SER A 1 74 ? -8.381 1.494 6.779 1.00 94.06 74 SER A C 1
ATOM 580 O O . SER A 1 74 ? -9.147 1.287 5.841 1.00 94.06 74 SER A O 1
ATOM 582 N N . VAL A 1 75 ? -7.843 2.693 7.015 1.00 93.25 75 VAL A N 1
ATOM 583 C CA . VAL A 1 75 ? -8.072 3.878 6.183 1.00 93.25 75 VAL A CA 1
ATOM 584 C C . VAL A 1 75 ? -6.768 4.260 5.499 1.00 93.25 75 VAL A C 1
ATOM 586 O O . VAL A 1 75 ? -5.784 4.579 6.175 1.00 93.25 75 VAL A O 1
ATOM 589 N N . LEU A 1 76 ? -6.745 4.226 4.169 1.00 93.75 76 LEU A N 1
ATOM 590 C CA . LEU A 1 76 ? -5.557 4.495 3.369 1.00 93.75 76 LEU A CA 1
ATOM 591 C C . LEU A 1 76 ? -5.531 5.948 2.889 1.00 93.75 76 LEU A C 1
ATOM 593 O O . LEU A 1 76 ? -6.333 6.378 2.067 1.00 93.75 76 LEU A O 1
ATOM 597 N N . VAL A 1 77 ? -4.542 6.708 3.351 1.00 92.62 77 VAL A N 1
ATOM 598 C CA . VAL A 1 77 ? -4.363 8.115 2.984 1.00 92.62 77 VAL A CA 1
ATOM 599 C C . VAL A 1 77 ? -3.108 8.281 2.136 1.00 92.62 77 VAL A C 1
ATOM 601 O O . VAL A 1 77 ? -1.992 7.964 2.554 1.00 92.62 77 VAL A O 1
ATOM 604 N N . MET A 1 78 ? -3.289 8.838 0.942 1.00 92.94 78 MET A N 1
ATOM 605 C CA . MET A 1 78 ? -2.228 9.077 -0.037 1.00 92.94 78 MET A CA 1
ATOM 606 C C . MET A 1 78 ? -2.341 10.491 -0.608 1.00 92.94 78 MET A C 1
ATOM 608 O O . MET A 1 78 ? -3.410 11.103 -0.572 1.00 92.94 78 MET A O 1
ATOM 612 N N . ASP A 1 79 ? -1.247 11.027 -1.151 1.00 91.19 79 ASP A N 1
ATOM 613 C CA . ASP A 1 79 ? -1.320 12.270 -1.918 1.00 91.19 79 ASP A CA 1
ATOM 614 C C . ASP A 1 79 ? -2.043 12.053 -3.264 1.00 91.19 79 ASP A C 1
ATOM 616 O O . ASP A 1 79 ? -2.263 10.933 -3.723 1.00 91.19 79 ASP A O 1
ATOM 620 N N . ASN A 1 80 ? -2.422 13.141 -3.934 1.00 92.25 80 ASN A N 1
ATOM 621 C CA . ASN A 1 80 ? -3.167 13.093 -5.198 1.00 92.25 80 ASN A CA 1
ATOM 622 C C . ASN A 1 80 ? -2.266 12.805 -6.424 1.00 92.25 80 ASN A C 1
ATOM 624 O O . ASN A 1 80 ? -2.479 13.348 -7.512 1.00 92.25 80 ASN A O 1
ATOM 628 N N . CYS A 1 81 ? -1.186 12.038 -6.255 1.00 89.62 81 CYS A N 1
ATOM 629 C CA . CYS A 1 81 ? -0.221 11.785 -7.318 1.00 89.62 81 CYS A CA 1
ATOM 630 C C . CYS A 1 81 ? -0.831 10.938 -8.444 1.00 89.62 81 CYS A C 1
ATOM 632 O O . CYS A 1 81 ? -1.583 10.002 -8.199 1.00 89.62 81 CYS A O 1
ATOM 634 N N . ARG A 1 82 ? -0.447 11.202 -9.703 1.00 91.19 82 ARG A N 1
ATOM 635 C CA . ARG A 1 82 ? -0.983 10.501 -10.892 1.00 91.19 82 ARG A CA 1
ATOM 636 C C . ARG A 1 82 ? -0.903 8.975 -10.814 1.00 91.19 82 ARG A C 1
ATOM 638 O O . ARG A 1 82 ? -1.756 8.305 -11.376 1.00 91.19 82 ARG A O 1
ATOM 645 N N . ILE A 1 83 ? 0.120 8.430 -10.157 1.00 90.38 83 ILE A N 1
ATOM 646 C CA . ILE A 1 83 ? 0.299 6.975 -10.041 1.00 90.38 83 ILE A CA 1
ATOM 647 C C . ILE A 1 83 ? -0.713 6.320 -9.089 1.00 90.38 83 ILE A C 1
ATOM 649 O O . ILE A 1 83 ? -0.866 5.109 -9.148 1.00 90.38 83 ILE A O 1
ATOM 653 N N . HIS A 1 84 ? -1.410 7.103 -8.258 1.00 91.38 84 HIS A N 1
ATOM 654 C CA . HIS A 1 84 ? -2.476 6.628 -7.370 1.00 91.38 84 HIS A CA 1
ATOM 655 C C . HIS A 1 84 ? -3.848 6.578 -8.066 1.00 91.38 84 HIS A C 1
ATOM 657 O O . HIS A 1 84 ? -4.784 6.022 -7.511 1.00 91.38 84 HIS A O 1
ATOM 663 N N . HIS A 1 85 ? -3.963 7.127 -9.283 1.00 91.62 85 HIS A N 1
ATOM 664 C CA . HIS A 1 85 ? -5.195 7.162 -10.096 1.00 91.62 85 HIS A CA 1
ATOM 665 C C . HIS A 1 85 ? -5.176 6.168 -11.260 1.00 91.62 85 HIS A C 1
ATOM 667 O O . HIS A 1 85 ? -5.861 6.360 -12.260 1.00 91.62 85 HIS A O 1
ATOM 673 N N . ILE A 1 86 ? -4.314 5.158 -11.194 1.00 93.88 86 ILE A N 1
ATOM 674 C CA . ILE A 1 86 ? -4.270 4.108 -12.213 1.00 93.88 86 ILE A CA 1
ATOM 675 C C . ILE A 1 86 ? -5.414 3.116 -11.995 1.00 93.88 86 ILE A C 1
ATOM 677 O O . ILE A 1 86 ? -5.854 2.904 -10.863 1.00 93.88 86 ILE A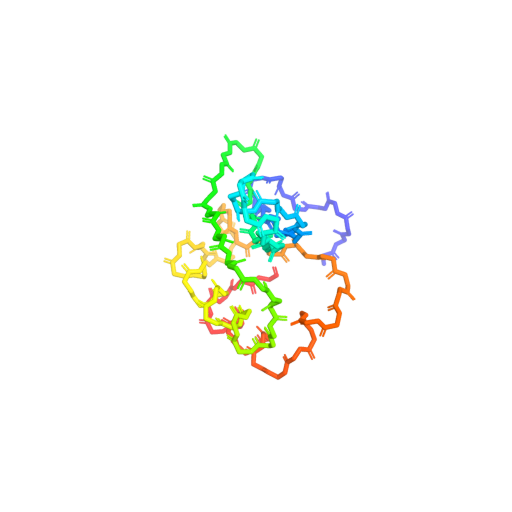 O 1
ATOM 681 N N . ASP A 1 87 ? -5.842 2.470 -13.076 1.00 94.75 87 ASP A N 1
ATOM 682 C CA . ASP A 1 87 ? -6.845 1.411 -13.014 1.00 94.75 87 ASP A CA 1
ATOM 683 C C . ASP A 1 87 ? -6.394 0.292 -12.054 1.00 94.75 87 ASP A C 1
ATOM 685 O O . ASP A 1 87 ? -5.228 -0.112 -12.055 1.00 94.75 87 ASP A O 1
ATOM 689 N N . GLY A 1 88 ? -7.323 -0.184 -11.219 1.00 93.31 88 GLY A N 1
ATOM 690 C CA . GLY A 1 88 ? -7.107 -1.261 -10.245 1.00 93.31 88 GLY A CA 1
ATOM 691 C C . GLY A 1 88 ? -6.848 -0.811 -8.802 1.00 93.31 88 GLY A C 1
ATOM 692 O O . GLY A 1 88 ? -7.034 -1.609 -7.891 1.00 93.31 88 GLY A O 1
ATOM 693 N N . VAL A 1 89 ? -6.484 0.453 -8.545 1.00 94.00 89 VAL A N 1
ATOM 694 C CA . VAL A 1 89 ? -6.260 0.933 -7.159 1.00 94.00 89 VAL A CA 1
ATOM 695 C C . VAL A 1 89 ? -7.544 0.877 -6.331 1.00 94.00 89 VAL A C 1
ATOM 697 O O . VAL A 1 89 ? -7.537 0.357 -5.221 1.00 94.00 89 VAL A O 1
ATOM 700 N N . GLU A 1 90 ? -8.647 1.391 -6.878 1.00 93.25 90 GLU A N 1
ATOM 701 C CA . GLU A 1 90 ? -9.942 1.394 -6.191 1.00 93.25 90 GLU A CA 1
ATOM 702 C C . GLU A 1 90 ? -10.478 -0.029 -5.979 1.00 93.25 90 GLU A C 1
ATOM 704 O O . GLU A 1 90 ? -10.956 -0.344 -4.894 1.00 93.25 90 GLU A O 1
ATOM 709 N N . GLU A 1 91 ? -10.341 -0.893 -6.987 1.00 94.56 91 GLU A N 1
ATOM 710 C CA . GLU A 1 91 ? -10.768 -2.295 -6.929 1.00 94.56 91 GLU A CA 1
ATOM 711 C C . GLU A 1 91 ? -10.042 -3.047 -5.805 1.00 94.56 91 GLU A C 1
ATOM 713 O O . GLU A 1 91 ? -10.695 -3.631 -4.941 1.00 94.56 91 GLU A O 1
ATOM 718 N N . LEU A 1 92 ? -8.710 -2.926 -5.732 1.00 94.44 92 LEU A N 1
ATOM 719 C CA . LEU A 1 92 ? -7.908 -3.547 -4.674 1.00 94.44 92 LEU A CA 1
ATOM 720 C C . LEU A 1 92 ? -8.318 -3.073 -3.268 1.00 94.44 92 LEU A C 1
ATOM 722 O O . LEU A 1 92 ? -8.416 -3.884 -2.346 1.00 94.44 92 LEU A O 1
ATOM 726 N N . CYS A 1 93 ? -8.578 -1.774 -3.084 1.00 93.25 93 CYS A N 1
ATOM 727 C CA . CYS A 1 93 ? -9.028 -1.249 -1.791 1.00 93.25 93 CYS A CA 1
ATOM 728 C C . CYS A 1 93 ? -10.421 -1.778 -1.408 1.00 93.25 93 CYS A C 1
ATOM 730 O O . CYS A 1 93 ? -10.638 -2.174 -0.259 1.00 93.25 93 CYS A O 1
ATOM 732 N N . GLN A 1 94 ? -11.351 -1.831 -2.367 1.00 93.06 94 GLN A N 1
ATOM 733 C CA . GLN A 1 94 ? -12.714 -2.318 -2.142 1.00 93.06 94 GLN A CA 1
ATOM 734 C C . GLN A 1 94 ? -12.752 -3.810 -1.791 1.00 93.06 94 GLN A C 1
ATOM 736 O O . GLN A 1 94 ? -13.489 -4.193 -0.880 1.00 93.06 94 GLN A O 1
ATOM 741 N N . GLU A 1 95 ? -11.944 -4.639 -2.456 1.00 91.56 95 GLU A N 1
ATOM 742 C CA . GLU A 1 95 ? -11.841 -6.078 -2.172 1.00 91.56 95 GLU A CA 1
ATOM 743 C C . GLU A 1 95 ? -11.409 -6.366 -0.728 1.00 91.56 95 GLU A C 1
ATOM 745 O O . GLU A 1 95 ? -11.858 -7.341 -0.122 1.00 91.56 95 GLU A O 1
ATOM 750 N N . GLN A 1 96 ? -10.572 -5.496 -0.161 1.00 88.31 96 GLN A N 1
ATOM 751 C CA . GLN A 1 96 ? -10.026 -5.632 1.191 1.00 88.31 96 GLN A CA 1
ATOM 752 C C . GLN A 1 96 ? -10.805 -4.825 2.243 1.00 88.31 96 GLN A C 1
ATOM 754 O O . GLN A 1 96 ? -10.435 -4.818 3.419 1.00 88.31 96 GLN A O 1
ATOM 759 N N . TYR A 1 97 ? -11.903 -4.169 1.846 1.00 88.19 97 TYR A N 1
ATOM 760 C CA . TYR A 1 97 ? -12.704 -3.282 2.698 1.00 88.19 97 TYR A CA 1
ATOM 761 C C . TYR A 1 97 ? -11.868 -2.180 3.379 1.00 88.19 97 TYR A C 1
ATOM 763 O O . TYR A 1 97 ? -12.104 -1.834 4.542 1.00 88.19 97 TYR A O 1
ATOM 771 N N . VAL A 1 98 ? -10.887 -1.643 2.650 1.00 85.19 98 VAL A N 1
ATOM 772 C CA . VAL A 1 98 ? -10.058 -0.494 3.040 1.00 85.19 98 VAL A CA 1
ATOM 773 C C . VAL A 1 98 ? -10.626 0.764 2.378 1.00 85.19 98 VAL A C 1
ATOM 775 O O . VAL A 1 98 ? -10.958 0.734 1.191 1.00 85.19 98 VAL A O 1
ATOM 778 N N . PHE A 1 99 ? -10.752 1.853 3.143 1.00 78.44 99 PHE A 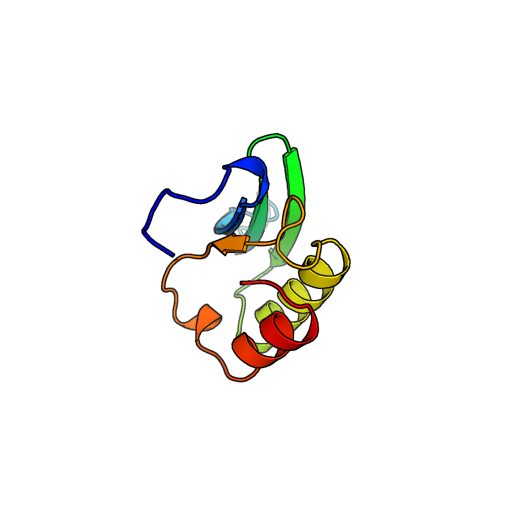N 1
ATOM 779 C CA . PHE A 1 99 ? -11.381 3.111 2.703 1.00 78.44 99 PHE A CA 1
ATOM 780 C C . PHE A 1 99 ? -10.391 4.263 2.542 1.00 78.44 99 PHE A C 1
ATOM 782 O O . PHE A 1 99 ? -9.379 4.290 3.278 1.00 78.44 99 PHE A O 1
#

Foldseek 3Di:
DDPPPADLQQEKEWDKDWDQDDPVPRFIKMWIWIDGPPDTDDIDIDGDDDALVNVVVVLLVSLVPAAAPPDGRQEYDYDPDPSCPDPPNVVSSVVRNRD

Secondary structure (DSSP, 8-state):
--TT-S-GGGEEEEEEEEEEE-TTTTEEEEEEEEE-SS-EEEEEEEES---HHHHHHHHHHHHTTS--TTSTT-EEEE---GGGGSTTHHHHHHHTT--

Sequence (99 aa):
MAIGEDSPDHIVHINKSAVNVLTMFHLNGWSHSTLTMSRIICSHIKVGMYNGNHFLDYLHGLLDVMNPYPAPHSVLVMDNCRIHHIDGVEELCQEQYVF